Protein AF-A0A662BBT5-F1 (afdb_monomer_lite)

Secondary structure (DSSP, 8-state):
---------TTSHHHHHHHHHHHT-TT--------GGGGS-HHHHHHHHHHHHHHHTT-PPPHHHHHHHHHHHTT---

Radius of gyration: 23.34 Å; chains: 1; bounding box: 60×31×49 Å

Foldseek 3Di:
DDDDDDDADPPDPVSVVVVVVQVVDPPHDDDDPDPVLVVDDPVVNVVVVVVVVCVVVVHDQDPVNVVVVVCVVVVNPD

pLDDT: mean 85.48, std 7.67, range [55.06, 95.88]

Sequence (78 aa):
MQNYTLTISENSSKAIALLNYLKSIDFVKISKSTDWWDSLTSKEQNSINKSVKLLDKGKGITHDDVRRNVNNLLGKDE

Structure (mmCIF, N/CA/C/O backbone):
data_AF-A0A662BBT5-F1
#
_entry.id   AF-A0A662BBT5-F1
#
loop_
_atom_site.group_PDB
_atom_site.id
_atom_site.type_symbol
_atom_site.label_atom_id
_atom_site.label_alt_id
_atom_site.label_comp_id
_atom_site.label_asym_id
_atom_site.label_entity_id
_atom_site.label_seq_id
_atom_site.pdbx_PDB_ins_code
_atom_site.Cartn_x
_atom_site.Cartn_y
_atom_site.Cartn_z
_atom_site.occupancy
_atom_site.B_iso_or_equiv
_atom_site.auth_seq_id
_atom_site.auth_comp_id
_atom_site.auth_asym_id
_atom_site.auth_atom_id
_atom_site.pdbx_PDB_model_num
ATOM 1 N N . MET A 1 1 ? -6.820 -22.187 8.423 1.00 68.38 1 MET A N 1
ATOM 2 C CA . MET A 1 1 ? -7.503 -20.982 8.942 1.00 68.38 1 MET A CA 1
ATOM 3 C C . MET A 1 1 ? -8.345 -20.403 7.820 1.00 68.38 1 MET A C 1
ATOM 5 O O . MET A 1 1 ? -7.839 -20.316 6.709 1.00 68.38 1 MET A O 1
ATOM 9 N N . GLN A 1 2 ? -9.618 -20.102 8.075 1.00 80.44 2 GLN A N 1
ATOM 10 C CA . GLN A 1 2 ? -10.489 -19.415 7.117 1.00 80.44 2 GLN A CA 1
ATOM 11 C C . GLN A 1 2 ? -10.478 -17.925 7.454 1.00 80.44 2 GLN A C 1
ATOM 13 O O . GLN A 1 2 ? -10.601 -17.571 8.625 1.00 80.44 2 GLN A O 1
ATOM 18 N N . ASN A 1 3 ? -10.304 -17.075 6.446 1.00 80.81 3 ASN A N 1
ATOM 19 C CA . ASN A 1 3 ? -10.248 -15.627 6.615 1.00 80.81 3 ASN A CA 1
ATOM 20 C C . ASN A 1 3 ? -11.459 -14.991 5.934 1.00 80.81 3 ASN A C 1
ATOM 22 O O . ASN A 1 3 ? -11.859 -15.425 4.855 1.00 80.81 3 ASN A O 1
ATOM 26 N N . TYR A 1 4 ? -12.000 -13.945 6.552 1.00 81.12 4 TYR A N 1
ATOM 27 C CA . TYR A 1 4 ? -13.101 -13.148 6.017 1.00 81.12 4 TYR A CA 1
ATOM 28 C C . TYR A 1 4 ? -12.600 -11.732 5.719 1.00 81.12 4 TYR A C 1
ATOM 30 O O . TYR A 1 4 ? -11.813 -11.178 6.487 1.00 81.12 4 TYR A O 1
ATOM 38 N N . THR A 1 5 ? -13.060 -11.142 4.616 1.00 81.00 5 THR A N 1
ATOM 39 C CA . THR A 1 5 ? -12.720 -9.767 4.225 1.00 81.00 5 THR A CA 1
ATOM 40 C C . THR A 1 5 ? -13.925 -8.859 4.435 1.00 81.00 5 THR A C 1
ATOM 42 O O . THR A 1 5 ? -15.028 -9.178 3.997 1.00 81.00 5 THR A O 1
ATOM 45 N N . LEU A 1 6 ? -13.704 -7.716 5.085 1.00 82.44 6 LEU A N 1
ATOM 46 C CA . LEU A 1 6 ? -14.707 -6.679 5.301 1.00 82.44 6 LEU A CA 1
ATOM 47 C C . LEU A 1 6 ? -14.208 -5.360 4.704 1.00 82.44 6 LEU A C 1
ATOM 49 O O . LEU A 1 6 ? -13.127 -4.891 5.058 1.00 82.44 6 LEU A O 1
ATOM 53 N N . THR A 1 7 ? -15.005 -4.749 3.830 1.00 83.00 7 THR A N 1
ATOM 54 C CA . THR A 1 7 ? -14.711 -3.433 3.248 1.00 83.00 7 THR A CA 1
ATOM 55 C C . THR A 1 7 ? -15.530 -2.367 3.965 1.00 83.00 7 THR A C 1
ATOM 57 O O . THR A 1 7 ? -16.758 -2.412 3.957 1.00 83.00 7 THR A O 1
ATOM 60 N N . ILE A 1 8 ? -14.851 -1.399 4.581 1.00 82.38 8 ILE A N 1
ATOM 61 C CA . ILE A 1 8 ? -15.471 -0.287 5.308 1.00 82.38 8 ILE A CA 1
ATOM 62 C C . ILE A 1 8 ? -15.017 1.020 4.657 1.00 82.38 8 ILE A C 1
ATOM 64 O O . ILE A 1 8 ? -13.822 1.276 4.550 1.00 82.38 8 ILE A O 1
ATOM 68 N N . SER A 1 9 ? -15.965 1.862 4.247 1.00 80.19 9 SER A N 1
ATOM 69 C CA . SER A 1 9 ? -15.663 3.233 3.827 1.00 80.19 9 SER A CA 1
ATOM 70 C C . SER A 1 9 ? -15.405 4.099 5.063 1.00 80.19 9 SER A C 1
ATOM 72 O O . SER A 1 9 ? -16.278 4.216 5.922 1.00 80.19 9 SER A O 1
ATOM 74 N N . GLU A 1 10 ? -14.231 4.731 5.153 1.00 77.94 10 GLU A N 1
ATOM 75 C CA . GLU A 1 10 ? -13.841 5.599 6.282 1.00 77.94 10 GLU A CA 1
ATOM 76 C C . GLU A 1 10 ? -14.632 6.934 6.330 1.00 77.94 10 GLU A C 1
ATOM 78 O O . GLU A 1 10 ? -14.390 7.783 7.182 1.00 77.94 10 GLU A O 1
ATOM 83 N N . ASN A 1 11 ? -15.631 7.119 5.462 1.00 84.38 11 ASN A N 1
ATOM 84 C CA . ASN A 1 11 ? -16.297 8.403 5.214 1.00 84.38 11 ASN A CA 1
ATOM 85 C C . ASN A 1 11 ? -17.463 8.694 6.188 1.00 84.38 11 ASN A C 1
ATOM 87 O O . ASN A 1 11 ? -18.203 9.657 6.001 1.00 84.38 11 ASN A O 1
ATOM 91 N N . SER A 1 12 ? -17.679 7.848 7.202 1.00 89.25 12 SER A N 1
ATOM 92 C CA . SER A 1 12 ? -18.799 7.949 8.148 1.00 89.25 12 SER A CA 1
ATOM 93 C C . SER A 1 12 ? -18.338 7.793 9.596 1.00 89.25 12 SER A C 1
ATOM 95 O O . SER A 1 12 ? -17.577 6.885 9.925 1.00 89.25 12 SER A O 1
ATOM 97 N N . SER A 1 13 ? -18.883 8.606 10.503 1.00 89.31 13 SER A N 1
ATOM 98 C CA . SER A 1 13 ? -18.643 8.486 11.950 1.00 89.31 13 SER A CA 1
ATOM 99 C C . SER A 1 13 ? -19.005 7.102 12.504 1.00 89.31 13 SER A C 1
ATOM 101 O O . SER A 1 13 ? -18.320 6.589 13.388 1.00 89.31 13 SER A O 1
ATOM 103 N N . LYS A 1 14 ? -20.030 6.446 11.940 1.00 92.00 14 LYS A N 1
ATOM 104 C CA . LYS A 1 14 ? -20.415 5.073 12.305 1.00 92.00 14 LYS A CA 1
ATOM 105 C C . LYS A 1 14 ? -19.364 4.047 11.882 1.00 92.00 14 LYS A C 1
ATOM 107 O O . LYS A 1 14 ? -19.085 3.117 12.631 1.00 92.00 14 LYS A O 1
ATOM 112 N N . ALA A 1 15 ? -18.762 4.231 10.708 1.00 90.12 15 ALA A N 1
ATOM 113 C CA . ALA A 1 15 ? -17.693 3.368 10.215 1.00 90.12 15 ALA A CA 1
ATOM 114 C C . ALA A 1 15 ? -16.439 3.465 11.097 1.00 90.12 15 ALA A C 1
ATOM 116 O O . ALA A 1 15 ? -15.847 2.447 11.449 1.00 90.12 15 ALA A O 1
ATOM 117 N N . ILE A 1 16 ? -16.089 4.680 11.529 1.00 88.25 16 ILE A N 1
ATOM 118 C CA . ILE A 1 16 ? -14.981 4.916 12.464 1.00 88.25 16 ILE A CA 1
ATOM 119 C C . ILE A 1 16 ? -15.262 4.249 13.819 1.00 88.25 16 ILE A C 1
ATOM 121 O O . ILE A 1 16 ? -14.388 3.576 14.366 1.00 88.25 16 ILE A O 1
ATOM 125 N N . ALA A 1 17 ? -16.484 4.379 14.345 1.00 92.62 17 ALA A N 1
ATOM 126 C CA . ALA A 1 17 ? -16.880 3.727 15.593 1.00 92.62 17 ALA A CA 1
ATOM 127 C C . ALA A 1 17 ? -16.787 2.193 15.501 1.00 92.62 17 ALA A C 1
ATOM 129 O O . ALA A 1 17 ? -16.240 1.558 16.401 1.00 92.62 17 ALA A O 1
ATOM 130 N N . LEU A 1 18 ? -17.246 1.607 14.390 1.00 91.19 18 LEU A N 1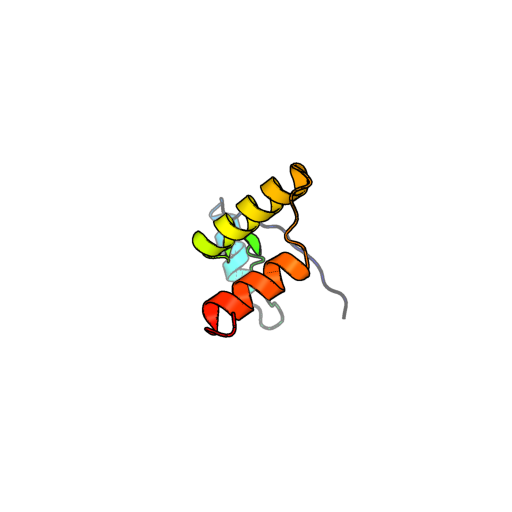
ATOM 131 C CA . LEU A 1 18 ? -17.128 0.171 14.133 1.00 91.19 18 LEU A CA 1
ATOM 132 C C . LEU A 1 18 ? -15.662 -0.279 14.067 1.00 91.19 18 LEU A C 1
ATOM 134 O O . LEU A 1 18 ? -15.305 -1.271 14.692 1.00 91.19 18 LEU A O 1
ATOM 138 N N . LEU A 1 19 ? -14.800 0.457 13.360 1.00 89.12 19 LEU A N 1
ATOM 139 C CA . LEU A 1 19 ? -13.367 0.155 13.296 1.00 89.12 19 LEU A CA 1
ATOM 140 C C . LEU A 1 19 ? -12.717 0.183 14.683 1.00 89.12 19 LEU A C 1
ATOM 142 O O . LEU A 1 19 ? -11.914 -0.691 14.995 1.00 89.12 19 LEU A O 1
ATOM 146 N N . ASN A 1 20 ? -13.066 1.158 15.522 1.00 90.50 20 ASN A N 1
ATOM 147 C CA . ASN A 1 20 ? -12.540 1.245 16.883 1.00 90.50 20 ASN A CA 1
ATOM 148 C C . ASN A 1 20 ? -13.026 0.092 17.764 1.00 90.50 20 ASN A C 1
ATOM 150 O O . ASN A 1 20 ? -12.231 -0.465 18.516 1.00 90.50 20 ASN A O 1
ATOM 154 N N . TYR A 1 21 ? -14.292 -0.306 17.629 1.00 93.19 21 TYR A N 1
ATOM 155 C CA . TYR A 1 21 ? -14.807 -1.493 18.303 1.00 93.19 21 TYR A CA 1
ATOM 156 C C . TYR A 1 21 ? -14.057 -2.757 17.860 1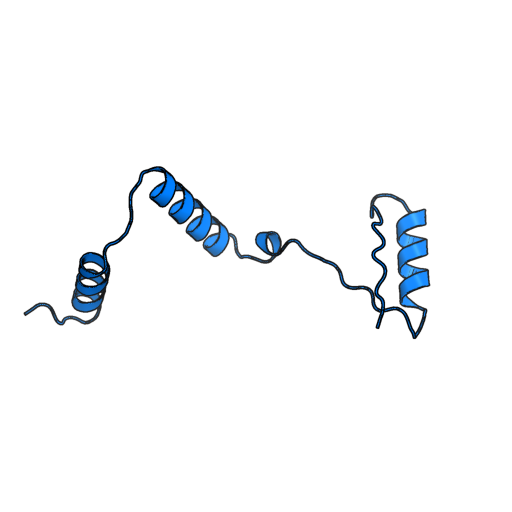.00 93.19 21 TYR A C 1
ATOM 158 O O . TYR A 1 21 ? -13.537 -3.485 18.701 1.00 93.19 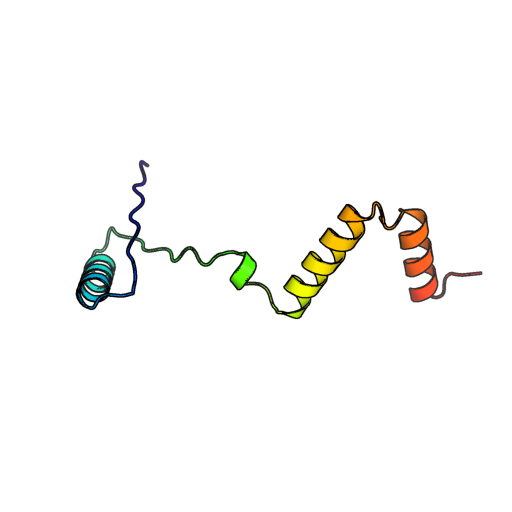21 TYR A O 1
ATOM 166 N N . LEU A 1 22 ? -13.902 -2.979 16.552 1.00 90.88 22 LEU A N 1
ATOM 167 C CA . LEU A 1 22 ? -13.175 -4.133 16.013 1.00 90.88 22 LEU A CA 1
ATOM 168 C C . LEU A 1 22 ? -11.713 -4.192 16.487 1.00 90.88 22 LEU A C 1
ATOM 170 O O . LEU A 1 22 ? -11.223 -5.277 16.773 1.00 90.88 22 LEU A O 1
ATOM 174 N N . LYS A 1 23 ? -11.028 -3.046 16.632 1.00 87.88 23 LYS A N 1
ATOM 175 C CA . LYS A 1 23 ? -9.659 -2.975 17.189 1.00 87.88 23 LYS A CA 1
ATOM 176 C C . LYS A 1 23 ? -9.568 -3.395 18.656 1.00 87.88 23 LYS A C 1
ATOM 178 O O . LYS A 1 23 ? -8.478 -3.721 19.109 1.00 87.88 23 LYS A O 1
ATOM 183 N N . SER A 1 24 ? -10.671 -3.327 19.402 1.00 93.75 24 SER A N 1
ATOM 184 C CA . SER A 1 24 ? -10.696 -3.685 20.825 1.00 93.75 24 SER A CA 1
ATOM 185 C C . SER A 1 24 ? -10.837 -5.191 21.070 1.00 93.75 24 SER A C 1
ATOM 187 O O . SER A 1 24 ? -10.652 -5.643 22.195 1.00 93.75 24 SER A O 1
ATOM 189 N N . ILE A 1 25 ? -11.157 -5.963 20.027 1.00 94.81 25 ILE A N 1
ATOM 190 C CA . ILE A 1 25 ? -11.377 -7.405 20.107 1.00 94.81 25 ILE A CA 1
ATOM 191 C C . ILE A 1 25 ? -10.044 -8.136 19.912 1.00 94.81 25 ILE A C 1
ATOM 193 O O . ILE A 1 25 ? -9.375 -7.982 18.892 1.00 94.81 25 ILE A O 1
ATOM 197 N N . ASP A 1 26 ? -9.682 -8.968 20.881 1.00 92.62 26 ASP A N 1
ATOM 198 C CA . ASP A 1 26 ? -8.406 -9.687 20.988 1.00 92.62 26 ASP A CA 1
ATOM 199 C C . ASP A 1 26 ? -8.124 -10.681 19.848 1.00 92.62 26 ASP A C 1
ATOM 201 O O . ASP A 1 26 ? -6.972 -10.869 19.455 1.00 92.62 26 ASP A O 1
ATOM 205 N N . PHE A 1 27 ? -9.162 -11.284 19.269 1.00 88.38 27 PHE A N 1
ATOM 206 C CA . PHE A 1 27 ? -9.033 -12.198 18.130 1.00 88.38 27 PHE A CA 1
ATOM 207 C C . PHE A 1 27 ? -9.106 -11.508 16.756 1.00 88.38 27 PHE A C 1
ATOM 209 O O . PHE A 1 27 ? -9.042 -12.184 15.726 1.00 88.38 27 PHE A O 1
ATOM 216 N N . VAL A 1 28 ? -9.247 -10.178 16.703 1.00 89.31 28 VAL A N 1
ATOM 217 C CA . VAL A 1 28 ? -9.375 -9.428 15.447 1.00 89.31 28 VAL A CA 1
ATOM 218 C C . VAL A 1 28 ? -8.063 -8.732 15.099 1.00 89.31 28 VAL A C 1
ATOM 220 O O . VAL A 1 28 ? -7.571 -7.863 15.811 1.00 89.31 28 VAL A O 1
ATOM 223 N N . LYS A 1 29 ? -7.520 -9.059 13.923 1.00 82.44 29 LYS A N 1
ATOM 224 C CA . LYS A 1 29 ? -6.386 -8.348 13.327 1.00 82.44 29 LYS A CA 1
ATOM 225 C C . LYS A 1 29 ? -6.871 -7.487 12.165 1.00 82.44 29 LYS A C 1
ATOM 227 O O . LYS A 1 29 ? -7.286 -8.014 11.138 1.00 82.44 29 LYS A O 1
ATOM 232 N N . ILE A 1 30 ? -6.771 -6.166 12.305 1.00 82.06 30 ILE A N 1
ATOM 233 C CA . ILE A 1 30 ? -7.062 -5.226 11.216 1.00 82.06 30 ILE A CA 1
ATOM 234 C C . ILE A 1 30 ? -5.762 -4.894 10.486 1.00 82.06 30 ILE A C 1
ATOM 236 O O . ILE A 1 30 ? -4.844 -4.318 11.064 1.00 82.06 30 ILE A O 1
ATOM 240 N N . SER A 1 31 ? -5.692 -5.227 9.201 1.00 76.06 31 SER A N 1
ATOM 241 C CA . SER A 1 31 ? -4.624 -4.788 8.303 1.00 76.06 31 SER A CA 1
ATOM 242 C C . SER A 1 31 ? -5.170 -3.741 7.341 1.00 76.06 31 SER A C 1
ATOM 244 O O . SER A 1 31 ? -6.103 -4.025 6.589 1.00 76.06 31 SER A O 1
ATOM 246 N N . LYS A 1 32 ? -4.585 -2.540 7.339 1.00 72.88 32 LYS A N 1
ATOM 247 C CA . LYS A 1 32 ? -4.862 -1.555 6.293 1.00 72.88 32 LYS A CA 1
ATOM 248 C C . LYS A 1 32 ? -4.138 -2.012 5.031 1.00 72.88 32 LYS A C 1
ATOM 250 O O . LYS A 1 32 ? -2.912 -2.049 5.004 1.00 72.88 32 LYS A O 1
ATOM 255 N N . SER A 1 33 ? -4.901 -2.399 4.015 1.00 69.00 33 SER A N 1
ATOM 256 C CA . SER A 1 33 ? -4.361 -2.580 2.671 1.00 69.00 33 SER A CA 1
ATOM 257 C C . SER A 1 33 ? -4.184 -1.192 2.071 1.00 69.00 33 SER A C 1
ATOM 259 O O . SER A 1 33 ? -5.092 -0.677 1.426 1.00 69.00 33 SER A O 1
ATOM 261 N N . THR A 1 34 ? -3.059 -0.543 2.353 1.00 70.50 34 THR A N 1
ATOM 262 C CA . THR A 1 34 ? -2.625 0.590 1.532 1.00 70.50 34 THR A CA 1
ATOM 263 C C . THR A 1 34 ? -2.278 0.026 0.159 1.00 70.50 34 THR A C 1
ATOM 265 O O . THR A 1 34 ? -1.639 -1.027 0.096 1.00 70.50 34 THR A O 1
ATOM 268 N N . ASP A 1 35 ? -2.719 0.668 -0.925 1.00 78.25 35 ASP A N 1
ATOM 269 C CA . ASP A 1 35 ? -2.246 0.277 -2.251 1.00 78.25 35 ASP A CA 1
ATOM 270 C C . ASP A 1 35 ? -0.713 0.350 -2.232 1.00 78.25 35 ASP A C 1
ATOM 272 O O . ASP A 1 35 ? -0.130 1.316 -1.731 1.00 78.25 35 ASP A O 1
ATOM 276 N N . TRP A 1 36 ? -0.044 -0.701 -2.707 1.00 85.12 36 TRP A N 1
ATOM 277 C CA . TRP A 1 36 ? 1.418 -0.733 -2.735 1.00 85.12 36 TRP A CA 1
ATOM 278 C C . TRP A 1 36 ? 1.950 0.444 -3.559 1.00 85.12 36 TRP A C 1
ATOM 280 O O . TRP A 1 36 ? 3.027 0.958 -3.259 1.00 85.12 36 TRP A O 1
ATOM 290 N N . TRP A 1 37 ? 1.168 0.916 -4.537 1.00 87.50 37 TRP A N 1
ATOM 291 C CA . TRP A 1 37 ? 1.479 2.095 -5.333 1.00 87.50 37 TRP A CA 1
ATOM 292 C C . TRP A 1 37 ? 1.657 3.350 -4.471 1.00 87.50 37 TRP A C 1
ATOM 294 O O . TRP A 1 37 ? 2.630 4.086 -4.643 1.00 87.50 37 TRP A O 1
ATOM 304 N N . ASP A 1 38 ? 0.779 3.547 -3.487 1.00 85.56 38 ASP A N 1
ATOM 305 C CA . ASP A 1 38 ? 0.795 4.702 -2.582 1.00 85.56 38 ASP A CA 1
ATOM 306 C C . ASP A 1 38 ? 1.922 4.629 -1.544 1.00 85.56 38 ASP A C 1
ATOM 308 O O . ASP A 1 38 ? 2.253 5.629 -0.909 1.00 85.56 38 ASP A O 1
ATOM 312 N N . SER A 1 39 ? 2.531 3.451 -1.366 1.00 85.69 39 SER A N 1
ATOM 313 C CA . SER A 1 39 ? 3.689 3.276 -0.483 1.00 85.69 39 SER A CA 1
ATOM 314 C C . SER A 1 39 ? 5.017 3.708 -1.116 1.00 85.69 39 SER A C 1
ATOM 316 O O . SER A 1 39 ? 6.015 3.849 -0.410 1.00 85.69 39 SER A O 1
ATOM 318 N N . LEU A 1 40 ? 5.039 3.931 -2.433 1.00 89.31 40 LEU A N 1
ATOM 319 C CA . LEU A 1 40 ? 6.235 4.326 -3.169 1.00 89.31 40 LEU A CA 1
ATOM 320 C C . LEU A 1 40 ? 6.499 5.831 -3.076 1.00 89.31 40 LEU A C 1
ATOM 322 O O . LEU A 1 40 ? 5.587 6.655 -3.120 1.00 89.31 40 LEU A O 1
ATOM 326 N N . THR A 1 41 ? 7.775 6.214 -3.049 1.00 92.94 41 THR A N 1
ATOM 327 C CA . THR A 1 41 ? 8.168 7.620 -3.187 1.00 92.94 41 THR A CA 1
ATOM 328 C C . THR A 1 41 ? 7.813 8.149 -4.577 1.00 92.94 41 THR A C 1
ATOM 330 O O . THR A 1 41 ? 7.795 7.414 -5.568 1.00 92.94 41 THR A O 1
ATOM 333 N N . SER A 1 42 ? 7.641 9.467 -4.706 1.00 92.50 42 SER A N 1
ATOM 334 C CA . SER A 1 42 ? 7.378 10.098 -6.009 1.00 92.50 42 SER A CA 1
ATOM 335 C C . SER A 1 42 ? 8.473 9.800 -7.042 1.00 92.50 42 SER A C 1
ATOM 337 O O . SER A 1 42 ? 8.203 9.723 -8.239 1.00 92.50 42 SER A O 1
ATOM 339 N N . LYS A 1 43 ? 9.722 9.604 -6.594 1.00 93.88 43 LYS A N 1
ATOM 340 C CA . LYS A 1 43 ? 10.843 9.227 -7.465 1.00 93.88 43 LYS A CA 1
ATOM 341 C C . LYS A 1 43 ? 10.669 7.814 -8.024 1.00 93.88 43 LYS A C 1
ATOM 343 O O . LYS A 1 43 ? 10.885 7.609 -9.217 1.00 93.88 43 LYS A O 1
ATOM 348 N N . GLU A 1 44 ? 10.275 6.860 -7.187 1.00 94.00 44 GLU A N 1
ATOM 349 C CA . GLU A 1 44 ? 10.036 5.470 -7.589 1.00 94.00 44 GLU A CA 1
ATOM 350 C C . GLU A 1 44 ? 8.829 5.366 -8.519 1.00 94.00 44 GLU A C 1
ATOM 352 O O . GLU A 1 44 ? 8.954 4.806 -9.608 1.00 94.00 44 GLU A O 1
ATOM 357 N N . GLN A 1 45 ? 7.710 6.006 -8.163 1.00 95.88 45 GLN A N 1
ATOM 358 C CA . GLN A 1 45 ? 6.525 6.083 -9.023 1.00 95.88 45 GLN A CA 1
ATOM 359 C C . GLN A 1 45 ? 6.866 6.683 -10.395 1.00 95.88 45 GLN A C 1
ATOM 361 O O . GLN A 1 45 ? 6.491 6.136 -11.433 1.00 95.88 45 GLN A O 1
ATOM 366 N N . ASN A 1 46 ? 7.642 7.774 -10.432 1.00 95.50 46 ASN A N 1
ATOM 367 C CA . ASN A 1 46 ? 8.093 8.385 -11.686 1.00 95.50 46 ASN A CA 1
ATOM 368 C C . ASN A 1 46 ? 8.999 7.459 -12.506 1.00 95.50 46 ASN A C 1
ATOM 370 O O . ASN A 1 46 ? 8.884 7.426 -13.733 1.00 95.50 46 ASN A O 1
ATOM 374 N N . SER A 1 47 ? 9.885 6.702 -11.856 1.00 92.56 47 SER A N 1
ATOM 375 C CA . SER A 1 47 ? 10.759 5.732 -12.525 1.00 92.56 47 SER A CA 1
ATOM 376 C C . SER A 1 47 ? 9.956 4.598 -13.168 1.00 92.56 47 SER A C 1
ATOM 378 O O . SER A 1 47 ? 10.176 4.259 -14.336 1.00 92.56 47 SER A O 1
ATOM 380 N N . ILE A 1 48 ? 8.966 4.064 -12.447 1.00 91.50 48 ILE A N 1
ATOM 381 C CA . ILE A 1 48 ? 8.067 3.022 -12.952 1.00 91.50 48 ILE A CA 1
ATOM 382 C C . ILE A 1 48 ? 7.240 3.564 -14.122 1.00 91.50 48 ILE A C 1
ATOM 384 O O . ILE A 1 48 ? 7.266 2.985 -15.205 1.00 91.50 48 ILE A O 1
ATOM 388 N N . ASN A 1 49 ? 6.605 4.729 -13.964 1.00 94.62 49 ASN A N 1
ATOM 389 C CA . ASN A 1 49 ? 5.823 5.372 -15.025 1.00 94.62 49 ASN A CA 1
ATOM 390 C C . ASN A 1 49 ? 6.654 5.654 -16.283 1.00 94.62 49 ASN A C 1
ATOM 392 O O . ASN A 1 49 ? 6.178 5.489 -17.408 1.00 94.62 49 ASN A O 1
ATOM 396 N N . LYS A 1 50 ? 7.912 6.080 -16.118 1.00 92.69 50 LYS A N 1
ATOM 397 C CA . LYS A 1 50 ? 8.838 6.265 -17.241 1.00 92.69 50 LYS A CA 1
ATOM 398 C C . LYS A 1 50 ? 9.135 4.937 -17.934 1.00 92.69 50 LYS A C 1
ATOM 400 O O . LYS A 1 50 ? 9.139 4.895 -19.160 1.00 92.69 50 LYS A O 1
ATOM 405 N N . SER A 1 51 ? 9.365 3.879 -17.164 1.00 87.56 51 SER A N 1
ATOM 406 C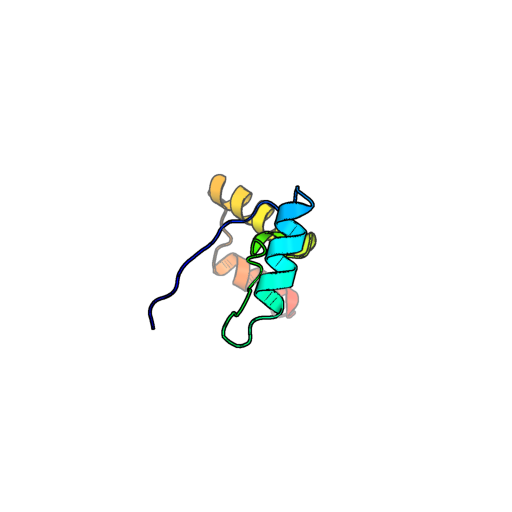 CA . SER A 1 51 ? 9.672 2.546 -17.688 1.00 87.56 51 SER A CA 1
ATOM 407 C C . SER A 1 51 ? 8.493 1.962 -18.466 1.00 87.56 51 SER A C 1
ATOM 409 O O . SER A 1 51 ? 8.687 1.517 -19.592 1.00 87.56 51 SER A O 1
ATOM 411 N N . VAL A 1 52 ? 7.266 2.075 -17.947 1.00 91.38 52 VAL A N 1
ATOM 412 C CA . VAL A 1 52 ? 6.037 1.679 -18.662 1.00 91.38 52 VAL A CA 1
ATOM 413 C C . VAL A 1 52 ? 5.932 2.406 -20.007 1.00 91.38 52 VAL A C 1
ATOM 415 O O . VAL A 1 52 ? 5.813 1.766 -21.044 1.00 91.38 52 VAL A O 1
ATOM 418 N N . LYS A 1 53 ? 6.125 3.734 -20.030 1.00 90.25 53 LYS A N 1
ATOM 419 C CA . LYS A 1 53 ? 6.110 4.523 -21.278 1.00 90.25 53 LYS A CA 1
ATOM 420 C C . LYS A 1 53 ? 7.197 4.130 -22.280 1.00 90.25 53 LYS A C 1
ATOM 422 O O . LYS A 1 53 ? 7.039 4.377 -23.476 1.00 90.25 53 LYS A O 1
ATOM 427 N N . LEU A 1 54 ? 8.341 3.637 -21.809 1.00 88.38 54 LEU A N 1
ATOM 428 C CA . LEU A 1 54 ? 9.410 3.149 -22.678 1.00 88.38 54 LEU A CA 1
ATOM 429 C C . LEU A 1 54 ? 9.024 1.794 -23.278 1.00 88.38 54 LEU A C 1
ATOM 431 O O . LEU A 1 54 ? 9.139 1.634 -24.492 1.00 88.38 54 LEU A O 1
ATOM 435 N N . LEU A 1 55 ? 8.467 0.892 -22.466 1.00 86.62 55 LEU A N 1
ATOM 436 C CA . LEU A 1 55 ? 7.953 -0.403 -22.915 1.00 86.62 55 LEU A CA 1
ATOM 437 C C . LEU A 1 55 ? 6.828 -0.251 -23.946 1.00 86.62 55 LEU A C 1
ATOM 439 O O . LEU A 1 55 ? 6.903 -0.880 -24.998 1.00 86.62 55 LEU A O 1
ATOM 443 N N . ASP A 1 56 ? 5.868 0.652 -23.722 1.00 88.25 56 ASP A N 1
ATOM 444 C CA . ASP A 1 56 ? 4.782 0.945 -24.677 1.00 88.25 56 ASP A CA 1
ATOM 445 C C . ASP A 1 56 ? 5.305 1.407 -26.045 1.00 88.25 56 ASP A C 1
ATOM 447 O O . ASP A 1 56 ? 4.676 1.205 -27.081 1.00 88.25 56 ASP A O 1
ATOM 451 N N . LYS A 1 57 ? 6.482 2.041 -26.061 1.00 88.81 57 LYS A N 1
ATOM 452 C CA . LYS A 1 57 ? 7.153 2.516 -27.278 1.00 88.81 57 LYS A CA 1
ATOM 453 C C . LYS A 1 57 ? 8.106 1.477 -27.876 1.00 88.81 57 LYS A C 1
ATOM 455 O O . LYS A 1 57 ? 8.868 1.826 -28.776 1.00 88.81 57 LYS A O 1
ATOM 460 N N . GLY A 1 58 ? 8.129 0.250 -27.349 1.00 83.69 58 GLY A N 1
ATOM 461 C CA . GLY A 1 58 ? 9.080 -0.797 -27.730 1.00 83.69 58 GLY A CA 1
ATOM 462 C C . GLY A 1 58 ? 10.536 -0.456 -27.394 1.00 83.69 58 GLY A C 1
ATOM 463 O O . GLY A 1 58 ? 11.458 -1.060 -27.934 1.00 83.69 58 GLY A O 1
ATOM 464 N N . LYS A 1 59 ? 10.765 0.540 -26.530 1.00 78.75 59 LYS A N 1
ATOM 465 C CA . LYS A 1 59 ? 12.098 0.988 -26.127 1.00 78.75 59 LYS A CA 1
ATOM 466 C C . LYS A 1 59 ? 12.514 0.226 -24.873 1.00 78.75 59 LYS A C 1
ATOM 468 O O . LYS A 1 59 ? 12.115 0.574 -23.767 1.00 78.75 59 LYS A O 1
ATOM 473 N N . GLY A 1 60 ? 13.318 -0.813 -25.056 1.00 76.12 60 GLY A N 1
ATOM 474 C CA . GLY A 1 60 ? 14.053 -1.476 -23.979 1.00 76.12 60 GLY A CA 1
ATOM 475 C C . GLY A 1 60 ? 15.486 -0.955 -23.881 1.00 76.12 60 GLY A C 1
ATOM 476 O O . GLY A 1 60 ? 15.983 -0.311 -24.803 1.00 76.12 60 GLY A O 1
ATOM 477 N N . ILE A 1 61 ? 16.157 -1.251 -22.771 1.00 79.44 61 ILE A N 1
ATOM 478 C CA . ILE A 1 61 ? 17.617 -1.148 -22.679 1.00 79.44 61 ILE A CA 1
ATOM 479 C C . ILE A 1 61 ? 18.149 -2.563 -22.895 1.00 79.44 61 ILE A C 1
ATOM 481 O O . ILE A 1 61 ? 17.733 -3.485 -22.192 1.00 79.44 61 ILE A O 1
ATOM 485 N N . THR A 1 62 ? 19.016 -2.756 -23.886 1.00 83.31 62 THR A N 1
ATOM 486 C CA . THR A 1 62 ? 19.591 -4.079 -24.153 1.00 83.31 62 THR A CA 1
ATOM 487 C C . THR A 1 62 ? 20.641 -4.439 -23.102 1.00 83.31 62 THR A C 1
ATOM 489 O O . THR A 1 62 ? 21.170 -3.569 -22.407 1.00 83.31 62 THR A O 1
ATOM 492 N N . HIS A 1 63 ? 20.981 -5.726 -22.996 1.00 83.31 63 HIS A N 1
ATOM 493 C CA . HIS A 1 63 ? 22.085 -6.163 -22.139 1.00 83.31 63 HIS A CA 1
ATOM 494 C C . HIS A 1 63 ? 23.391 -5.420 -22.463 1.00 83.31 63 HIS A C 1
ATOM 496 O O . HIS A 1 63 ? 24.104 -5.011 -21.547 1.00 83.31 63 HIS A O 1
ATOM 502 N N . ASP A 1 64 ? 23.669 -5.194 -23.749 1.00 86.12 64 ASP A N 1
ATOM 503 C CA . ASP A 1 64 ? 24.882 -4.514 -24.202 1.00 86.12 64 ASP A CA 1
ATOM 504 C C . ASP A 1 64 ? 24.888 -3.030 -23.824 1.00 86.12 64 ASP A C 1
ATOM 506 O O . ASP A 1 64 ? 25.920 -2.509 -23.401 1.00 86.12 64 ASP A O 1
ATOM 510 N N . ASP A 1 65 ? 23.736 -2.358 -23.886 1.00 84.31 65 ASP A N 1
ATOM 511 C CA . ASP A 1 65 ? 23.611 -0.963 -23.449 1.00 84.31 65 ASP A CA 1
ATOM 512 C C . ASP A 1 65 ? 23.791 -0.820 -21.934 1.00 84.31 65 ASP A C 1
ATOM 514 O O . ASP A 1 65 ? 24.428 0.128 -21.467 1.00 84.31 65 ASP A O 1
ATOM 518 N N . VAL A 1 66 ? 23.268 -1.769 -21.147 1.00 85.38 66 VAL A N 1
ATOM 519 C CA . VAL A 1 66 ? 23.514 -1.812 -19.697 1.00 85.38 66 VAL A CA 1
ATOM 520 C C . VAL A 1 66 ? 24.996 -2.050 -19.423 1.00 85.38 66 VAL A C 1
ATOM 522 O O . VAL A 1 66 ? 25.592 -1.320 -18.633 1.00 85.38 66 VAL A O 1
ATOM 525 N N . ARG A 1 67 ? 25.605 -3.040 -20.088 1.00 87.62 67 ARG A N 1
ATOM 526 C CA . ARG A 1 67 ? 27.021 -3.383 -19.914 1.00 87.62 67 ARG A CA 1
ATOM 527 C C . ARG A 1 67 ? 27.925 -2.196 -20.239 1.00 87.62 67 ARG A C 1
ATOM 529 O O . ARG A 1 67 ? 28.809 -1.896 -19.445 1.00 87.62 67 ARG A O 1
ATOM 536 N N . ARG A 1 68 ? 27.667 -1.501 -21.353 1.00 88.62 68 ARG A N 1
ATOM 537 C CA . ARG A 1 68 ? 28.391 -0.283 -21.737 1.00 88.62 68 ARG A CA 1
ATOM 538 C C . ARG A 1 68 ? 28.275 0.772 -20.640 1.00 88.62 68 ARG A C 1
ATOM 540 O O . ARG A 1 68 ? 29.277 1.131 -20.047 1.00 88.62 68 ARG A O 1
ATOM 547 N N . ASN A 1 69 ? 27.057 1.162 -20.256 1.00 86.50 69 ASN A N 1
ATOM 548 C CA . ASN A 1 69 ? 26.854 2.172 -19.209 1.00 86.50 69 ASN A CA 1
ATOM 549 C C . ASN A 1 69 ? 27.567 1.837 -17.886 1.00 86.50 69 ASN A C 1
ATOM 55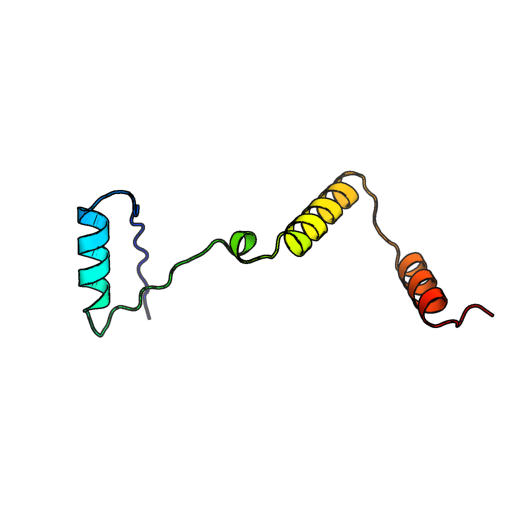1 O O . ASN A 1 69 ? 28.102 2.730 -17.232 1.00 86.50 69 ASN A O 1
ATOM 555 N N . VAL A 1 70 ? 27.589 0.562 -17.489 1.00 88.62 70 VAL A N 1
ATOM 556 C CA . VAL A 1 70 ? 28.308 0.113 -16.289 1.00 88.62 70 VAL A CA 1
ATOM 557 C C . VAL A 1 70 ? 29.824 0.221 -16.470 1.00 88.62 70 VAL A C 1
ATOM 559 O O . VAL A 1 70 ? 30.498 0.698 -15.561 1.00 88.62 70 VAL A O 1
ATOM 562 N N . ASN A 1 71 ? 30.370 -0.169 -17.621 1.00 88.38 71 ASN A N 1
ATOM 563 C CA . ASN A 1 71 ? 31.801 -0.036 -17.902 1.00 88.38 71 ASN A CA 1
ATOM 564 C C . ASN A 1 71 ? 32.253 1.431 -17.910 1.00 88.38 71 ASN A C 1
ATOM 566 O O . ASN A 1 71 ? 33.251 1.743 -17.259 1.00 88.38 71 ASN A O 1
ATOM 570 N N . ASN A 1 72 ? 31.467 2.330 -18.516 1.00 88.88 72 ASN A N 1
ATOM 571 C CA . ASN A 1 72 ? 31.701 3.775 -18.485 1.00 88.88 72 ASN A CA 1
ATOM 572 C C . ASN A 1 72 ? 31.732 4.318 -17.044 1.00 88.88 72 ASN A C 1
ATOM 574 O O . ASN A 1 72 ? 32.615 5.095 -16.687 1.00 88.88 72 ASN A O 1
ATOM 578 N N . LEU A 1 73 ? 30.785 3.900 -16.193 1.00 89.38 73 LEU A N 1
ATOM 579 C CA . LEU A 1 73 ? 30.736 4.307 -14.780 1.00 89.38 73 LEU A CA 1
ATOM 580 C C . LEU A 1 73 ? 31.927 3.785 -13.969 1.00 89.38 73 LEU A C 1
ATOM 582 O O . LEU A 1 73 ? 32.350 4.429 -13.012 1.00 89.38 73 LEU A O 1
ATOM 586 N N . LEU A 1 74 ? 32.446 2.614 -14.335 1.00 90.62 74 LEU A N 1
ATOM 587 C CA . LEU A 1 74 ? 33.577 1.972 -13.671 1.00 90.62 74 LEU A CA 1
ATOM 588 C C . LEU A 1 74 ? 34.935 2.364 -14.275 1.00 90.62 74 LEU A C 1
ATOM 590 O O . LEU A 1 74 ? 35.953 1.872 -13.792 1.00 90.62 74 LEU A O 1
ATOM 594 N N . GLY A 1 75 ? 34.963 3.216 -15.308 1.00 81.25 75 GLY A N 1
ATOM 595 C CA . GLY A 1 75 ? 36.192 3.638 -15.986 1.00 81.25 75 GLY A CA 1
ATOM 596 C C . GLY A 1 75 ? 36.933 2.492 -16.679 1.00 81.25 75 GLY A C 1
ATOM 597 O O . GLY A 1 75 ? 38.157 2.500 -16.718 1.00 81.25 75 GLY A O 1
ATOM 598 N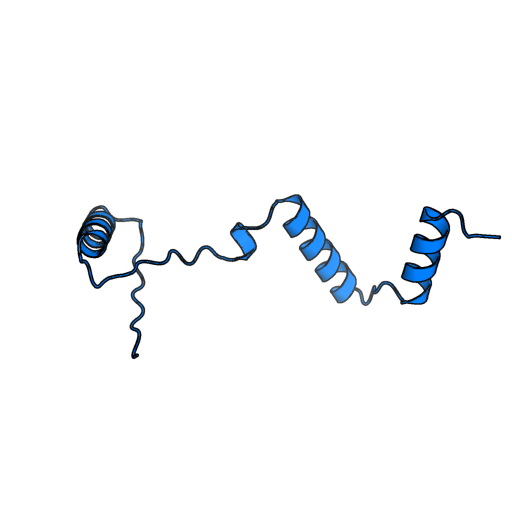 N . LYS A 1 76 ? 36.204 1.480 -17.167 1.00 73.75 76 LYS A N 1
ATOM 599 C CA . LYS A 1 76 ? 36.764 0.276 -17.808 1.00 73.75 76 LYS A CA 1
ATOM 600 C C . LYS A 1 76 ? 36.738 0.317 -19.338 1.00 73.75 76 LYS A C 1
ATOM 602 O O . LYS A 1 76 ? 36.937 -0.720 -19.966 1.00 73.75 76 LYS A O 1
ATOM 607 N N . ASP A 1 77 ? 36.454 1.476 -19.921 1.00 61.00 77 ASP A N 1
ATOM 608 C CA . ASP A 1 77 ? 36.528 1.672 -21.367 1.00 61.00 77 ASP A CA 1
ATOM 609 C C . ASP A 1 77 ? 37.985 1.984 -21.756 1.00 61.00 77 ASP A C 1
ATOM 611 O O . ASP A 1 77 ? 38.372 3.149 -21.851 1.00 61.00 77 ASP A O 1
ATOM 615 N N . GLU A 1 78 ? 38.789 0.931 -21.926 1.00 55.06 78 GLU A N 1
ATOM 616 C CA . GLU A 1 78 ? 40.015 0.932 -22.745 1.00 55.06 78 GLU A CA 1
ATOM 617 C C . GLU A 1 78 ? 39.731 0.269 -24.098 1.00 55.06 78 GLU A C 1
ATOM 619 O O . GLU A 1 78 ? 39.107 -0.821 -24.106 1.00 55.06 78 GLU A O 1
#